Protein AF-A0A3M1D4W6-F1 (afdb_monomer_lite)

Secondary structure (DSSP, 8-state):
-----------------PPPPPPEEETTEEEPTTPEEEETTEEE-SS-HHHHHHHHHHHT--TTTEEEEEEEESSS-EEEEEEE-SSS-S--EE-

Structure (mmCIF, N/CA/C/O backbone):
data_AF-A0A3M1D4W6-F1
#
_entry.id   AF-A0A3M1D4W6-F1
#
loop_
_atom_site.group_PDB
_atom_site.id
_atom_site.type_symbol
_atom_site.label_atom_id
_atom_site.label_alt_id
_atom_site.label_comp_id
_atom_site.label_asym_id
_atom_site.label_entity_id
_atom_site.label_seq_id
_atom_site.pdbx_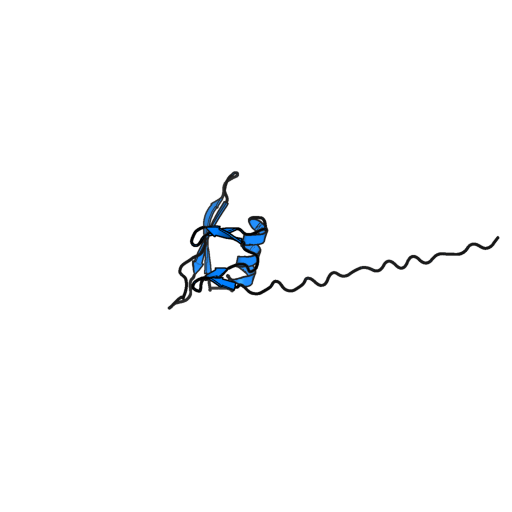PDB_ins_code
_atom_site.Cartn_x
_atom_site.Cartn_y
_atom_site.Cartn_z
_atom_site.occupancy
_atom_site.B_iso_or_equiv
_atom_site.auth_seq_id
_atom_site.auth_comp_id
_atom_site.auth_asym_id
_atom_site.auth_atom_id
_atom_site.pdbx_PDB_model_num
ATOM 1 N N . MET A 1 1 ? 17.767 -17.909 64.016 1.00 38.94 1 MET A N 1
ATOM 2 C CA . MET A 1 1 ? 17.660 -16.930 62.911 1.00 38.94 1 MET A CA 1
ATOM 3 C C . MET A 1 1 ? 18.424 -17.469 61.711 1.00 38.94 1 MET A C 1
ATOM 5 O O . MET A 1 1 ? 19.614 -17.712 61.843 1.00 38.94 1 MET A O 1
ATOM 9 N N . LYS A 1 2 ? 17.761 -17.723 60.579 1.00 39.44 2 LYS A N 1
ATOM 10 C CA . LYS A 1 2 ? 18.419 -18.019 59.297 1.00 39.44 2 LYS A CA 1
ATOM 11 C C . LYS A 1 2 ? 17.725 -17.171 58.237 1.00 39.44 2 LYS A C 1
ATOM 13 O O . LYS A 1 2 ? 16.561 -17.403 57.935 1.00 39.44 2 LYS A O 1
ATOM 18 N N . ILE A 1 3 ? 18.420 -16.137 57.775 1.00 45.25 3 ILE A N 1
ATOM 19 C CA . ILE A 1 3 ? 17.965 -15.225 56.724 1.00 45.25 3 ILE A CA 1
ATOM 20 C C . ILE A 1 3 ? 18.315 -15.903 55.397 1.00 45.25 3 ILE A C 1
ATOM 22 O O . ILE A 1 3 ? 19.489 -16.039 55.065 1.00 45.25 3 ILE A O 1
ATOM 26 N N . GLY A 1 4 ? 17.306 -16.403 54.684 1.00 39.91 4 GLY A N 1
ATOM 27 C CA . GLY A 1 4 ? 17.465 -16.924 53.329 1.00 39.91 4 GLY A CA 1
ATOM 28 C C . GLY A 1 4 ? 17.375 -15.777 52.328 1.00 39.91 4 GLY A C 1
ATOM 29 O O . GLY A 1 4 ? 16.332 -15.140 52.220 1.00 39.91 4 GLY A O 1
ATOM 30 N N . ILE A 1 5 ? 18.467 -15.499 51.619 1.00 48.59 5 ILE A N 1
ATOM 31 C CA . ILE A 1 5 ? 18.503 -14.520 50.528 1.00 48.59 5 ILE A CA 1
ATOM 32 C C . ILE A 1 5 ? 17.935 -15.203 49.280 1.00 48.59 5 ILE A C 1
ATOM 34 O O . ILE A 1 5 ? 18.541 -16.131 48.748 1.00 48.59 5 ILE A O 1
ATOM 38 N N . ALA A 1 6 ? 16.763 -14.761 48.824 1.00 47.22 6 ALA A N 1
ATOM 39 C CA . ALA A 1 6 ? 16.202 -15.168 47.542 1.00 47.22 6 ALA A CA 1
ATOM 40 C C . ALA A 1 6 ? 16.830 -14.317 46.427 1.00 47.22 6 ALA A C 1
ATOM 42 O O . ALA A 1 6 ? 16.612 -13.108 46.357 1.00 47.22 6 ALA A O 1
ATOM 43 N N . ALA A 1 7 ? 17.626 -14.946 45.563 1.00 46.25 7 ALA A N 1
ATOM 44 C CA . ALA A 1 7 ? 18.143 -14.320 44.354 1.00 46.25 7 ALA A CA 1
ATOM 45 C C . ALA A 1 7 ? 17.022 -14.246 43.304 1.00 46.25 7 ALA A C 1
ATOM 47 O O . ALA A 1 7 ? 16.590 -15.266 42.767 1.00 46.25 7 ALA A O 1
ATOM 48 N N . ALA A 1 8 ? 16.536 -13.037 43.022 1.00 52.12 8 ALA A N 1
ATOM 49 C CA . ALA A 1 8 ? 15.605 -12.791 41.931 1.00 52.12 8 ALA A CA 1
ATOM 50 C C . ALA A 1 8 ? 16.369 -12.812 40.599 1.00 52.12 8 ALA A C 1
ATOM 52 O O . ALA A 1 8 ? 17.132 -11.897 40.288 1.00 52.12 8 ALA A O 1
ATOM 53 N N . VAL A 1 9 ? 16.171 -13.867 39.809 1.00 49.53 9 VAL A N 1
ATOM 54 C CA . VAL A 1 9 ? 16.642 -13.925 38.422 1.00 49.53 9 VAL A CA 1
ATOM 55 C C . VAL A 1 9 ? 15.686 -13.088 37.576 1.00 49.53 9 VAL A C 1
ATOM 57 O O . VAL A 1 9 ? 14.587 -13.523 37.240 1.00 49.53 9 VAL A O 1
ATOM 60 N N . VAL A 1 10 ? 16.097 -11.866 37.239 1.00 50.34 10 VAL A N 1
ATOM 61 C CA . VAL A 1 10 ? 15.419 -11.058 36.221 1.00 50.34 10 VAL A CA 1
ATOM 62 C C . VAL A 1 10 ? 15.822 -11.614 34.858 1.00 50.34 10 VAL A C 1
ATOM 64 O O . VAL A 1 10 ? 16.903 -11.327 34.349 1.00 50.34 10 VAL A O 1
ATOM 67 N N . VAL A 1 11 ? 14.963 -12.444 34.267 1.00 51.69 11 VAL A N 1
ATOM 68 C CA . VAL A 1 11 ? 15.111 -12.852 32.866 1.00 51.69 11 VAL A CA 1
ATOM 69 C C . VAL A 1 11 ? 14.639 -11.687 32.001 1.00 51.69 11 VAL A C 1
ATOM 71 O O . VAL A 1 11 ? 13.443 -11.483 31.803 1.00 51.69 11 VAL A O 1
ATOM 74 N N . ALA A 1 12 ? 15.583 -10.894 31.499 1.00 51.16 12 ALA A N 1
ATOM 75 C CA . ALA A 1 12 ? 15.308 -9.920 30.455 1.00 51.16 12 ALA A CA 1
ATOM 76 C C . ALA A 1 12 ? 14.994 -10.676 29.155 1.00 51.16 12 ALA A C 1
ATOM 78 O O . ALA A 1 12 ? 15.892 -11.170 28.473 1.00 51.16 12 ALA A O 1
ATOM 79 N N . ALA A 1 13 ? 13.709 -10.795 28.819 1.00 50.31 13 ALA A N 1
ATOM 80 C CA . ALA A 1 13 ? 13.285 -11.261 27.508 1.00 50.31 13 ALA A CA 1
ATOM 81 C C . ALA A 1 13 ? 13.656 -10.193 26.467 1.00 50.31 13 ALA A C 1
ATOM 83 O O . ALA A 1 13 ? 12.911 -9.243 26.230 1.00 50.31 13 ALA A O 1
ATOM 84 N N . VAL A 1 14 ? 14.833 -10.333 25.856 1.00 51.19 14 VAL A N 1
ATOM 85 C CA . VAL A 1 14 ? 15.182 -9.607 24.632 1.00 51.19 14 VAL A CA 1
ATOM 86 C C . VAL A 1 14 ? 14.274 -10.156 23.536 1.00 51.19 14 VAL A C 1
ATOM 88 O O . VAL A 1 14 ? 14.510 -11.232 22.989 1.00 51.19 14 VAL A O 1
ATOM 91 N N . GLY A 1 15 ? 13.173 -9.453 23.274 1.00 48.50 15 GLY A N 1
ATOM 92 C CA . GLY A 1 15 ? 12.249 -9.798 22.205 1.00 48.50 15 GLY A CA 1
ATOM 93 C C . GLY A 1 15 ? 12.971 -9.730 20.866 1.00 48.50 15 GLY A C 1
ATOM 94 O O . GLY A 1 15 ? 13.294 -8.646 20.386 1.00 48.50 15 GLY A O 1
ATOM 95 N N . ALA A 1 16 ? 13.221 -10.885 20.253 1.00 48.66 16 ALA A N 1
ATOM 96 C CA . ALA A 1 16 ? 13.595 -10.950 18.853 1.00 48.66 16 ALA A CA 1
ATOM 97 C C . ALA A 1 16 ? 12.460 -10.309 18.041 1.00 48.66 16 ALA A C 1
ATOM 99 O O . ALA A 1 16 ? 11.348 -10.838 17.996 1.00 48.66 16 ALA A O 1
ATOM 100 N N . GLN A 1 17 ? 12.716 -9.150 17.430 1.00 54.16 17 GLN A N 1
ATOM 101 C CA . GLN A 1 17 ? 11.793 -8.557 16.467 1.00 54.16 17 GLN A CA 1
ATOM 102 C C . GLN A 1 17 ? 11.674 -9.526 15.294 1.00 54.16 17 GLN A C 1
ATOM 104 O O . GLN A 1 17 ? 12.578 -9.641 14.466 1.00 54.16 17 GLN A O 1
ATOM 109 N N . ALA A 1 18 ? 10.573 -10.278 15.261 1.00 61.97 18 ALA A N 1
ATOM 110 C CA . ALA A 1 18 ? 10.258 -11.146 14.144 1.00 61.97 18 ALA A CA 1
ATOM 111 C C . ALA A 1 18 ? 10.283 -10.303 12.863 1.00 61.97 18 ALA A C 1
ATOM 113 O O . ALA A 1 18 ? 9.596 -9.285 12.766 1.00 61.97 18 ALA A O 1
ATOM 114 N N . LYS A 1 19 ? 11.120 -10.707 11.902 1.00 71.00 19 LYS A N 1
ATOM 115 C CA . LYS A 1 19 ? 11.228 -10.058 10.594 1.00 71.00 19 LYS A CA 1
ATOM 116 C C . LYS A 1 19 ? 9.831 -9.948 9.983 1.00 71.00 19 LYS A C 1
ATOM 118 O O . LYS A 1 19 ? 9.128 -10.954 9.891 1.00 71.00 19 LYS A O 1
ATOM 123 N N . GLU A 1 20 ? 9.440 -8.743 9.566 1.00 74.75 20 GLU A N 1
ATOM 124 C CA . GLU A 1 20 ? 8.136 -8.553 8.934 1.00 74.75 20 GLU A CA 1
ATOM 125 C C . GLU A 1 20 ? 8.009 -9.449 7.687 1.00 74.75 20 GLU A C 1
ATOM 127 O O . GLU A 1 20 ? 8.957 -9.546 6.896 1.00 74.75 20 GLU A O 1
ATOM 132 N N . PRO A 1 21 ? 6.866 -10.130 7.501 1.00 79.88 21 PRO A N 1
ATOM 133 C CA . PRO A 1 21 ? 6.646 -10.990 6.355 1.00 79.88 21 PRO A CA 1
AT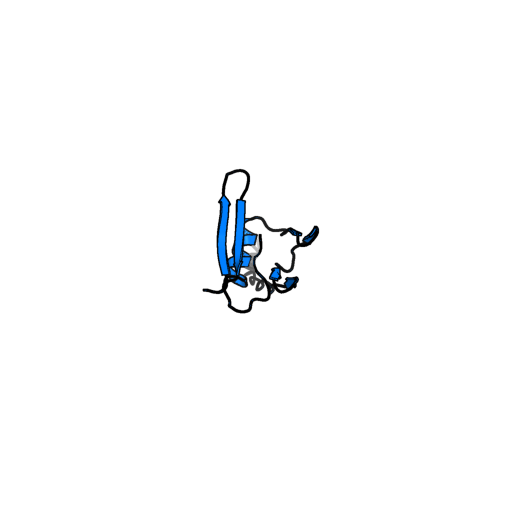OM 134 C C . PRO A 1 21 ? 6.620 -10.177 5.052 1.00 79.88 21 PRO A C 1
ATOM 136 O O . PRO A 1 21 ? 6.183 -9.017 5.039 1.00 79.88 21 PRO A O 1
ATOM 139 N N . PRO A 1 22 ? 7.076 -10.789 3.945 1.00 81.88 22 PRO A N 1
ATOM 140 C CA . PRO A 1 22 ? 7.131 -10.130 2.649 1.00 81.88 22 PRO A CA 1
ATOM 141 C C . PRO A 1 22 ? 5.720 -9.835 2.116 1.00 81.88 22 PRO A C 1
ATOM 143 O O . PRO A 1 22 ? 4.794 -10.577 2.449 1.00 81.88 22 PRO A O 1
ATOM 146 N N . PRO A 1 23 ? 5.548 -8.815 1.257 1.00 86.69 23 PRO A N 1
ATOM 147 C CA . PRO A 1 23 ? 4.255 -8.494 0.662 1.00 86.69 23 PRO A CA 1
ATOM 148 C C . PRO A 1 23 ? 3.661 -9.661 -0.134 1.00 86.69 23 PRO A C 1
ATOM 150 O O . PRO A 1 23 ? 4.380 -10.394 -0.817 1.00 86.69 23 PRO A O 1
ATOM 153 N N . VAL A 1 24 ? 2.334 -9.784 -0.112 1.00 88.38 24 VAL A N 1
ATOM 154 C CA . VAL A 1 24 ? 1.585 -10.741 -0.936 1.00 88.38 24 VAL A CA 1
ATOM 155 C C . VAL A 1 24 ? 1.092 -10.021 -2.193 1.00 88.38 24 VAL A C 1
ATOM 157 O O . VAL A 1 24 ? 0.398 -9.016 -2.075 1.00 88.38 24 VAL A O 1
ATOM 160 N N . PRO A 1 25 ? 1.420 -10.477 -3.411 1.00 88.81 25 PRO A N 1
ATOM 161 C CA . PRO A 1 25 ? 0.967 -9.801 -4.621 1.00 88.81 25 PRO A CA 1
ATOM 162 C C . PRO A 1 25 ? -0.540 -10.001 -4.861 1.00 88.81 25 PRO A C 1
ATOM 164 O O . PRO A 1 25 ? -1.025 -11.129 -4.903 1.00 88.81 25 PRO A O 1
ATOM 167 N N . TYR A 1 26 ? -1.266 -8.911 -5.116 1.00 90.44 26 TYR A N 1
ATOM 168 C CA . TYR A 1 26 ? -2.653 -8.898 -5.591 1.00 90.44 26 TYR A CA 1
ATOM 169 C C . TYR A 1 26 ? -2.720 -8.181 -6.942 1.00 90.44 26 TYR A C 1
ATOM 171 O O . TYR A 1 26 ? -2.399 -7.000 -7.033 1.00 90.44 26 TYR A O 1
ATOM 179 N N . HIS A 1 27 ? -3.064 -8.905 -8.015 1.00 88.88 27 HIS A N 1
ATOM 180 C CA . HIS A 1 27 ? -2.911 -8.425 -9.402 1.00 88.88 27 HIS A CA 1
ATOM 181 C C . HIS A 1 27 ? -1.527 -7.804 -9.679 1.00 88.88 27 HIS A C 1
ATOM 183 O O . HIS A 1 27 ? -1.395 -6.840 -10.420 1.00 88.88 27 HIS A O 1
ATOM 189 N N . GLY A 1 28 ? -0.477 -8.340 -9.048 1.00 86.44 28 GLY A N 1
ATOM 190 C CA . GLY A 1 28 ? 0.888 -7.825 -9.170 1.00 86.44 28 GLY A CA 1
ATOM 191 C C . GLY A 1 28 ? 1.232 -6.646 -8.255 1.00 86.44 28 GLY A C 1
ATOM 192 O O . GLY A 1 28 ? 2.420 -6.365 -8.105 1.00 86.44 28 GLY A O 1
ATOM 193 N N . ALA A 1 29 ? 0.253 -6.004 -7.611 1.00 87.75 29 ALA A N 1
ATOM 194 C CA . ALA A 1 29 ? 0.493 -4.961 -6.620 1.00 87.75 29 ALA A CA 1
ATOM 195 C C . ALA A 1 29 ? 0.870 -5.580 -5.262 1.00 87.75 29 ALA A C 1
ATOM 197 O O . ALA A 1 29 ? 0.238 -6.554 -4.849 1.00 87.75 29 ALA A O 1
ATOM 198 N N . PRO A 1 30 ? 1.890 -5.066 -4.556 1.00 88.44 30 PRO A N 1
ATOM 199 C CA . PRO A 1 30 ? 2.281 -5.602 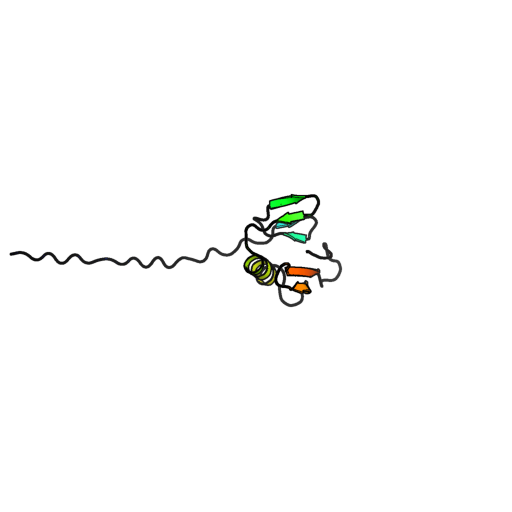-3.260 1.00 88.44 30 PRO A CA 1
ATOM 200 C C . PRO A 1 30 ? 1.235 -5.232 -2.206 1.00 88.44 30 PRO A C 1
ATOM 202 O O . PRO A 1 30 ? 1.030 -4.057 -1.923 1.00 88.44 30 PRO A O 1
ATOM 205 N N . LEU A 1 31 ? 0.587 -6.234 -1.619 1.00 90.44 31 LEU A N 1
ATOM 206 C CA . LEU A 1 31 ? -0.353 -6.070 -0.518 1.00 90.44 31 LEU A CA 1
ATOM 207 C C . LEU A 1 31 ? 0.316 -6.456 0.802 1.00 90.44 31 LEU A C 1
ATOM 209 O O . LEU A 1 31 ? 1.096 -7.408 0.869 1.00 90.44 31 LEU A O 1
ATOM 213 N N . ILE A 1 32 ? -0.033 -5.751 1.875 1.00 89.31 32 ILE A N 1
ATOM 214 C CA . ILE A 1 32 ? 0.381 -6.141 3.224 1.00 89.31 32 ILE A CA 1
ATOM 215 C C . ILE A 1 32 ? -0.236 -7.513 3.573 1.00 89.31 32 ILE A C 1
ATOM 217 O O . ILE A 1 32 ? -1.451 -7.666 3.430 1.00 89.31 32 ILE A O 1
ATOM 221 N N . PRO A 1 33 ? 0.534 -8.502 4.068 1.00 88.44 33 PRO A N 1
ATOM 222 C CA . PRO A 1 33 ? 0.074 -9.893 4.208 1.00 88.44 33 PRO A CA 1
ATOM 223 C C . PRO A 1 33 ? -1.166 -10.099 5.078 1.00 88.44 33 PRO A C 1
ATOM 225 O O . PRO A 1 33 ? -1.921 -11.045 4.881 1.00 88.44 33 PRO A O 1
ATOM 228 N N . TRP A 1 34 ? -1.379 -9.218 6.049 1.00 88.06 34 TRP A N 1
ATOM 229 C CA . TRP A 1 34 ? -2.491 -9.275 7.000 1.00 88.06 34 TRP A CA 1
ATOM 230 C C . TRP A 1 34 ? -3.622 -8.294 6.661 1.00 88.06 34 TRP A C 1
ATOM 232 O O . TRP A 1 34 ? -4.502 -8.051 7.490 1.00 88.06 34 TRP A O 1
ATOM 242 N N . ALA A 1 35 ? -3.602 -7.685 5.474 1.00 92.25 35 ALA A N 1
ATOM 243 C CA . ALA A 1 35 ? -4.687 -6.824 5.035 1.00 92.25 35 ALA A CA 1
ATOM 244 C C . ALA A 1 35 ? -5.959 -7.651 4.785 1.00 92.25 35 ALA A C 1
ATOM 246 O O . ALA A 1 35 ? -5.931 -8.709 4.158 1.00 92.25 35 ALA A O 1
ATOM 247 N N . LYS A 1 36 ? -7.102 -7.155 5.262 1.00 94.00 36 LYS A N 1
ATOM 248 C CA . LYS A 1 36 ? -8.405 -7.804 5.069 1.00 94.00 36 LYS A CA 1
ATOM 249 C C . LYS A 1 36 ? -9.098 -7.207 3.853 1.00 94.00 36 LYS A C 1
ATOM 251 O O . LYS A 1 36 ? -9.193 -5.987 3.747 1.00 94.00 36 LYS A O 1
ATOM 256 N N . LYS A 1 37 ? -9.608 -8.041 2.946 1.00 94.94 37 LYS A N 1
ATOM 257 C CA . LYS A 1 37 ? -10.412 -7.567 1.811 1.00 94.94 37 LYS A CA 1
ATOM 258 C C . LYS A 1 37 ? -11.732 -6.990 2.331 1.00 94.94 37 LYS A C 1
ATOM 260 O O . LYS A 1 37 ? -12.430 -7.650 3.092 1.00 94.94 37 LYS A O 1
ATOM 265 N N . VAL A 1 38 ? -12.054 -5.764 1.930 1.00 96.50 38 VAL A N 1
ATOM 266 C CA . VAL A 1 38 ? -13.273 -5.038 2.344 1.00 96.50 38 VAL A CA 1
ATOM 267 C C . VAL A 1 38 ? -14.136 -4.603 1.159 1.00 96.50 38 VAL A C 1
ATOM 269 O O . VAL A 1 38 ? -15.201 -4.028 1.343 1.00 96.50 38 VAL A O 1
ATOM 272 N N . GLY A 1 39 ? -13.685 -4.872 -0.064 1.00 94.94 39 GLY A N 1
ATOM 273 C CA . GLY A 1 39 ? -14.428 -4.604 -1.286 1.00 94.94 39 GLY A CA 1
ATOM 274 C C . GLY A 1 39 ? -13.649 -5.046 -2.516 1.00 94.94 39 GLY A C 1
ATOM 275 O O . GLY A 1 39 ? -12.596 -5.688 -2.422 1.00 94.94 39 GLY A O 1
ATOM 276 N N . GLU A 1 40 ? -14.162 -4.694 -3.686 1.00 93.56 40 GLU A N 1
ATOM 277 C CA . GLU A 1 40 ? -13.473 -4.934 -4.948 1.00 93.56 40 GLU A CA 1
ATOM 278 C C 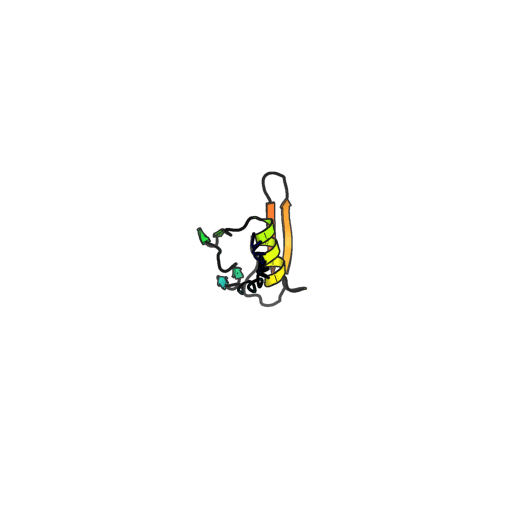. GLU A 1 40 ? -12.206 -4.072 -5.023 1.00 93.56 40 GLU A C 1
ATOM 280 O O . GLU A 1 40 ? -12.267 -2.852 -4.891 1.00 93.56 40 GLU A O 1
ATOM 285 N N . HIS A 1 41 ? -11.044 -4.726 -5.129 1.00 92.56 41 HIS A N 1
ATOM 286 C CA . HIS A 1 41 ? -9.715 -4.099 -5.070 1.00 92.56 41 HIS A CA 1
ATOM 287 C C . HIS A 1 41 ? -9.463 -3.205 -3.835 1.00 92.56 41 HIS A C 1
ATOM 289 O O . HIS A 1 41 ? -8.550 -2.384 -3.845 1.00 92.56 41 HIS A O 1
ATOM 295 N N . ARG A 1 42 ? -10.238 -3.376 -2.751 1.00 92.81 42 ARG A N 1
ATOM 296 C CA . ARG A 1 42 ? -10.128 -2.593 -1.511 1.00 92.81 42 ARG A CA 1
ATOM 297 C C . ARG A 1 42 ? -9.752 -3.480 -0.337 1.00 92.81 42 ARG A C 1
ATOM 299 O O . ARG A 1 42 ? -10.424 -4.477 -0.055 1.00 92.81 42 ARG A O 1
ATOM 306 N N . PHE A 1 43 ? -8.716 -3.071 0.384 1.00 94.44 43 PHE A N 1
ATOM 307 C CA . PHE A 1 43 ? -8.176 -3.804 1.519 1.00 94.44 43 PHE A CA 1
ATOM 308 C C . PHE A 1 43 ? -7.960 -2.870 2.701 1.00 94.44 43 PHE A C 1
ATOM 310 O O . PHE A 1 43 ? -7.597 -1.711 2.536 1.00 94.44 43 PHE A O 1
ATOM 317 N N . ARG A 1 44 ? -8.188 -3.387 3.905 1.00 93.50 44 ARG A N 1
ATOM 318 C CA . ARG A 1 44 ? -7.991 -2.669 5.159 1.00 93.50 44 ARG A CA 1
ATOM 319 C C . ARG A 1 44 ? -6.810 -3.266 5.905 1.00 93.50 44 ARG A C 1
ATOM 321 O O . ARG A 1 44 ? -6.815 -4.456 6.229 1.00 93.50 44 ARG A O 1
ATOM 328 N N . SER A 1 45 ? -5.827 -2.425 6.203 1.00 91.81 45 SER A N 1
ATOM 329 C CA . SER A 1 45 ? -4.784 -2.752 7.170 1.00 91.81 45 SER A CA 1
ATOM 330 C C . SER A 1 45 ? -5.395 -2.812 8.581 1.00 91.81 45 SER A C 1
ATOM 332 O O . SER A 1 45 ? -6.218 -1.962 8.919 1.00 91.81 45 SER A O 1
ATOM 334 N N . PRO A 1 46 ? -5.035 -3.805 9.411 1.00 90.25 46 PRO A N 1
ATOM 335 C CA . PRO A 1 46 ? -5.363 -3.838 10.830 1.00 90.25 46 PRO A CA 1
ATOM 336 C C . PRO A 1 46 ? -4.482 -2.887 11.658 1.00 90.25 46 PRO A C 1
ATOM 338 O O . PRO A 1 46 ? -4.750 -2.715 12.841 1.00 90.25 46 PRO A O 1
ATOM 341 N N . ARG A 1 47 ? -3.428 -2.306 11.065 1.00 89.88 47 ARG A N 1
ATOM 342 C CA . ARG A 1 47 ? -2.597 -1.269 11.691 1.00 89.88 47 ARG A CA 1
ATOM 343 C C . ARG A 1 47 ? -3.206 0.112 11.463 1.00 89.88 47 ARG A C 1
ATOM 345 O O . ARG A 1 47 ? -4.032 0.295 10.567 1.00 89.88 47 ARG A O 1
ATOM 352 N N . ASP A 1 48 ? -2.753 1.078 12.249 1.00 90.94 48 ASP A N 1
ATOM 353 C CA . ASP A 1 48 ? -3.021 2.487 11.992 1.00 90.94 48 ASP A CA 1
ATOM 354 C C . ASP A 1 48 ? -2.328 2.976 10.707 1.00 90.94 48 ASP A C 1
ATOM 356 O O . ASP A 1 48 ? -1.617 2.236 10.013 1.00 90.94 48 ASP A O 1
ATOM 360 N N . TYR A 1 49 ? -2.589 4.233 10.355 1.00 88.44 49 TYR A N 1
ATOM 361 C CA . TYR A 1 49 ? -2.040 4.851 9.155 1.00 88.44 49 TYR A CA 1
ATOM 362 C C . TYR A 1 49 ? -0.504 4.858 9.170 1.00 88.44 49 TYR A C 1
ATOM 364 O O . TYR A 1 49 ? 0.114 4.423 8.197 1.00 88.44 49 TYR A O 1
ATOM 372 N N . ASP A 1 50 ? 0.107 5.295 10.274 1.00 89.56 50 ASP A N 1
ATOM 373 C CA . ASP A 1 50 ? 1.556 5.482 10.361 1.00 89.56 50 ASP A CA 1
ATOM 374 C C . ASP A 1 50 ? 2.294 4.135 10.256 1.00 89.56 50 ASP A C 1
ATOM 376 O O . ASP A 1 50 ? 3.197 3.994 9.428 1.00 89.56 50 ASP A O 1
ATOM 380 N N . GLY A 1 51 ? 1.835 3.093 10.958 1.00 89.94 51 GLY A N 1
ATOM 381 C CA . GLY A 1 51 ? 2.408 1.747 10.863 1.00 89.94 51 GLY A CA 1
ATOM 382 C C . GLY A 1 51 ? 2.134 1.037 9.529 1.00 89.94 51 GLY A C 1
ATOM 383 O O . GLY A 1 51 ? 2.878 0.135 9.133 1.00 89.94 51 GLY A O 1
ATOM 384 N N . THR A 1 52 ? 1.076 1.429 8.814 1.00 90.19 52 THR A N 1
ATOM 385 C CA . THR A 1 52 ? 0.775 0.936 7.457 1.00 90.19 52 THR A CA 1
ATOM 386 C C . THR A 1 52 ? 1.708 1.571 6.425 1.00 90.19 52 THR A C 1
ATOM 388 O O . THR A 1 52 ? 2.280 0.868 5.590 1.00 90.19 52 THR A O 1
ATOM 391 N N . ILE A 1 53 ? 1.900 2.890 6.494 1.00 87.94 53 ILE A N 1
ATOM 392 C CA . ILE A 1 53 ? 2.809 3.617 5.603 1.00 87.94 53 ILE A CA 1
ATOM 393 C C . ILE A 1 53 ? 4.260 3.214 5.860 1.00 87.94 53 ILE A C 1
ATOM 395 O O . ILE A 1 53 ? 4.998 2.989 4.902 1.00 87.94 53 ILE A O 1
ATOM 399 N N . GLU A 1 54 ? 4.664 3.044 7.119 1.00 87.25 54 GLU A N 1
ATOM 400 C CA . GLU A 1 54 ? 6.001 2.564 7.470 1.00 87.25 54 GLU A CA 1
ATOM 401 C C . GLU A 1 54 ? 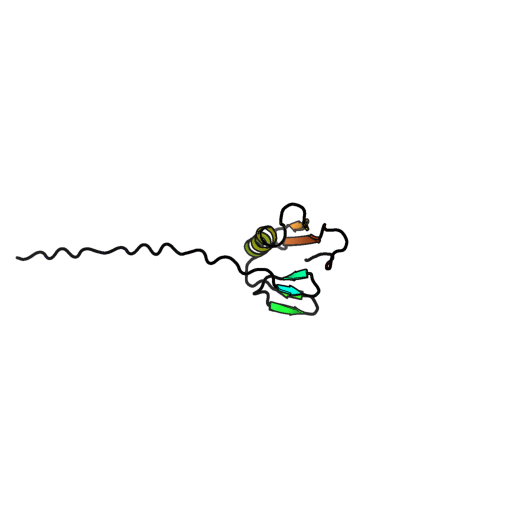6.294 1.183 6.862 1.00 87.25 54 GLU A C 1
ATOM 403 O O . GLU A 1 54 ? 7.362 0.989 6.275 1.00 87.25 54 GLU A O 1
ATOM 408 N N . TYR A 1 55 ? 5.336 0.246 6.929 1.00 87.69 55 TYR A N 1
ATOM 409 C CA . TYR A 1 55 ? 5.466 -1.068 6.290 1.00 87.69 55 TYR A CA 1
ATOM 410 C C . TYR A 1 55 ? 5.736 -0.924 4.791 1.00 87.69 55 TYR A C 1
ATOM 412 O O . TYR A 1 55 ? 6.703 -1.489 4.276 1.00 87.69 55 TYR A O 1
ATOM 420 N N . TYR A 1 56 ? 4.913 -0.151 4.076 1.00 87.06 56 TYR A N 1
ATOM 421 C CA . TYR A 1 56 ? 5.084 0.034 2.636 1.00 87.06 56 TYR A CA 1
ATOM 422 C C . TYR A 1 56 ? 6.384 0.762 2.288 1.00 87.06 56 TYR A C 1
ATOM 424 O O . TYR A 1 56 ? 7.049 0.385 1.324 1.00 87.06 56 TYR A O 1
ATOM 432 N N . LEU A 1 57 ? 6.797 1.748 3.086 1.00 81.69 57 LEU A N 1
ATOM 433 C CA . LEU A 1 57 ? 8.077 2.431 2.905 1.00 81.69 57 LEU A CA 1
ATOM 434 C C . LEU A 1 57 ? 9.258 1.462 3.025 1.00 81.69 57 LEU A C 1
ATOM 436 O O . LEU A 1 57 ? 10.159 1.493 2.195 1.00 81.69 57 LEU A O 1
ATOM 440 N N . LYS A 1 58 ? 9.234 0.561 4.011 1.00 81.25 58 LYS A N 1
ATOM 441 C CA . LYS A 1 58 ? 10.309 -0.416 4.241 1.00 81.25 58 LYS A CA 1
ATOM 442 C C . LYS A 1 58 ? 10.317 -1.565 3.233 1.00 81.25 58 LYS A C 1
ATOM 444 O O . LYS A 1 58 ? 11.383 -2.030 2.834 1.00 81.25 58 LYS A O 1
ATOM 449 N N . THR A 1 59 ? 9.140 -2.061 2.856 1.00 77.12 59 THR A N 1
ATOM 450 C CA . THR A 1 59 ? 9.004 -3.331 2.117 1.00 77.12 59 THR A CA 1
ATOM 451 C C . THR A 1 59 ? 8.738 -3.158 0.626 1.00 77.12 59 THR A C 1
ATOM 453 O O . THR A 1 59 ? 9.086 -4.042 -0.155 1.00 77.12 59 THR A O 1
ATOM 456 N N . VAL A 1 60 ? 8.149 -2.031 0.217 1.00 72.31 60 VAL A N 1
ATOM 457 C CA . VAL A 1 60 ? 7.739 -1.763 -1.172 1.00 72.31 60 VAL A CA 1
ATOM 458 C C . VAL A 1 60 ? 8.514 -0.598 -1.773 1.00 72.31 60 VAL A C 1
ATOM 460 O O . VAL A 1 60 ? 8.962 -0.682 -2.917 1.00 72.31 60 VAL A O 1
ATOM 463 N N . ILE A 1 61 ? 8.737 0.466 -1.003 1.00 65.81 61 ILE A N 1
ATOM 464 C CA . ILE A 1 61 ? 9.541 1.619 -1.418 1.00 65.81 61 ILE A CA 1
ATOM 465 C C . ILE A 1 61 ? 11.012 1.311 -1.117 1.00 65.81 61 ILE A C 1
ATOM 467 O O . ILE A 1 61 ? 11.696 2.000 -0.369 1.00 65.81 61 ILE A O 1
ATOM 471 N N . TRP A 1 62 ? 11.540 0.257 -1.744 1.00 62.12 62 TRP A N 1
ATOM 472 C CA . TRP A 1 62 ? 12.986 0.202 -1.949 1.00 62.12 62 TRP A CA 1
ATOM 473 C C . TRP A 1 62 ? 13.408 1.452 -2.740 1.00 62.12 62 TRP A C 1
ATOM 475 O O . TRP A 1 62 ? 12.646 1.875 -3.623 1.00 62.12 62 TRP A O 1
ATOM 485 N N . PRO A 1 63 ? 14.584 2.050 -2.467 1.00 57.56 63 PRO A N 1
ATOM 486 C CA . PRO A 1 63 ? 14.988 3.305 -3.093 1.00 57.56 63 PRO A CA 1
ATOM 487 C C . PRO A 1 63 ? 14.807 3.259 -4.618 1.00 57.56 63 PRO A C 1
ATOM 489 O O . PRO A 1 63 ? 15.385 2.415 -5.302 1.00 57.56 63 PRO A O 1
ATOM 492 N N . GLY A 1 64 ? 13.946 4.137 -5.141 1.00 62.31 64 GLY A N 1
ATOM 493 C CA . GLY A 1 64 ? 13.683 4.283 -6.577 1.00 62.31 64 GLY A CA 1
ATOM 494 C C . GLY A 1 64 ? 12.574 3.407 -7.180 1.00 62.31 64 GLY A C 1
ATOM 495 O O . GLY A 1 64 ? 12.319 3.534 -8.377 1.00 62.31 64 GLY A O 1
ATOM 496 N N . GLN A 1 65 ? 11.886 2.546 -6.416 1.00 73.50 65 GLN A N 1
ATOM 497 C CA . GLN A 1 65 ? 10.859 1.644 -6.980 1.00 73.50 65 GLN A CA 1
ATOM 498 C C . GLN A 1 65 ? 9.437 2.187 -6.959 1.00 73.50 65 GLN A C 1
ATOM 500 O O . GLN A 1 65 ? 8.645 1.859 -7.843 1.00 73.50 65 GLN A O 1
ATOM 505 N N . ALA A 1 66 ? 9.116 3.020 -5.979 1.00 78.88 66 ALA A N 1
ATOM 506 C CA . ALA A 1 66 ? 7.819 3.657 -5.867 1.00 78.88 66 ALA A CA 1
ATOM 507 C C . ALA A 1 66 ? 7.974 5.075 -5.316 1.00 78.88 66 ALA A C 1
ATOM 509 O O . ALA A 1 66 ? 8.997 5.434 -4.734 1.00 78.88 66 ALA A O 1
ATOM 510 N N . GLU A 1 67 ? 6.966 5.893 -5.561 1.00 86.19 67 GLU A N 1
ATOM 511 C CA . GLU A 1 67 ? 6.883 7.285 -5.150 1.00 86.19 67 GLU A CA 1
ATOM 512 C C . GLU A 1 67 ? 5.671 7.469 -4.262 1.00 86.19 67 GLU A C 1
ATOM 514 O O . GLU A 1 67 ? 4.571 7.045 -4.611 1.00 86.19 67 GLU A O 1
ATOM 519 N N . LYS A 1 68 ? 5.891 8.116 -3.122 1.00 88.44 68 LYS A N 1
ATOM 520 C CA . LYS A 1 68 ? 4.833 8.528 -2.216 1.00 88.44 68 LYS A CA 1
ATOM 521 C C . LYS A 1 68 ? 4.295 9.879 -2.680 1.00 88.44 68 LYS A C 1
ATOM 523 O O . LYS A 1 68 ? 5.034 10.858 -2.673 1.00 88.44 68 LYS A O 1
ATOM 528 N N . ILE A 1 69 ? 3.029 9.919 -3.069 1.00 91.06 69 ILE A N 1
ATOM 529 C CA . ILE A 1 69 ? 2.314 11.136 -3.447 1.00 91.06 69 ILE A CA 1
ATOM 530 C C . ILE A 1 69 ? 1.248 11.378 -2.383 1.00 91.06 69 ILE A C 1
ATOM 532 O O . ILE A 1 69 ? 0.313 10.592 -2.246 1.00 91.06 69 ILE A O 1
ATOM 536 N N . ASP A 1 70 ? 1.391 12.447 -1.608 1.00 91.62 70 ASP A N 1
ATOM 537 C CA . ASP A 1 70 ? 0.393 12.809 -0.604 1.00 91.62 70 ASP A CA 1
ATOM 538 C C . ASP A 1 70 ? -0.861 13.347 -1.307 1.00 91.62 70 ASP A C 1
ATOM 540 O O . ASP A 1 70 ? -0.791 14.307 -2.072 1.00 91.62 70 ASP A O 1
ATOM 544 N N . ILE A 1 71 ? -2.007 12.705 -1.072 1.00 93.12 71 ILE A N 1
ATOM 545 C CA . ILE A 1 71 ? -3.300 13.119 -1.636 1.00 93.12 71 ILE A CA 1
ATOM 546 C C . ILE A 1 71 ? -3.996 14.073 -0.665 1.00 93.12 71 ILE A C 1
ATOM 548 O O . ILE A 1 71 ? -4.515 15.114 -1.057 1.00 93.12 71 ILE A O 1
ATOM 552 N N . CYS A 1 72 ? -4.025 13.699 0.615 1.00 92.31 72 CYS A N 1
ATOM 553 C CA . CYS A 1 72 ? -4.638 14.481 1.677 1.00 92.31 72 CYS A CA 1
ATOM 554 C C . CYS A 1 72 ? -3.911 14.218 2.997 1.00 92.31 72 CYS A C 1
ATOM 556 O O . CYS A 1 72 ? -3.568 13.078 3.306 1.00 92.31 72 CYS A O 1
ATOM 558 N N . ASN A 1 73 ? -3.689 15.263 3.786 1.00 90.00 73 ASN A N 1
ATOM 559 C CA . ASN A 1 73 ? -3.131 15.148 5.126 1.00 90.00 73 ASN A CA 1
ATOM 560 C C . ASN A 1 73 ? -3.734 16.240 6.015 1.00 90.00 73 ASN A C 1
ATOM 562 O O . ASN A 1 73 ? -3.137 17.298 6.200 1.00 90.00 73 ASN A O 1
ATOM 566 N N . ASN A 1 74 ? -4.951 16.006 6.503 1.00 90.44 74 ASN A N 1
ATOM 567 C CA . ASN A 1 74 ? -5.620 16.887 7.457 1.00 90.44 74 ASN A CA 1
ATOM 568 C C . ASN A 1 74 ? -5.934 16.134 8.766 1.00 90.44 74 ASN A C 1
ATOM 570 O O . ASN A 1 74 ? -5.523 14.988 8.958 1.00 90.44 74 ASN A O 1
ATOM 574 N N . THR A 1 75 ? -6.612 16.798 9.704 1.00 87.62 75 THR A N 1
AT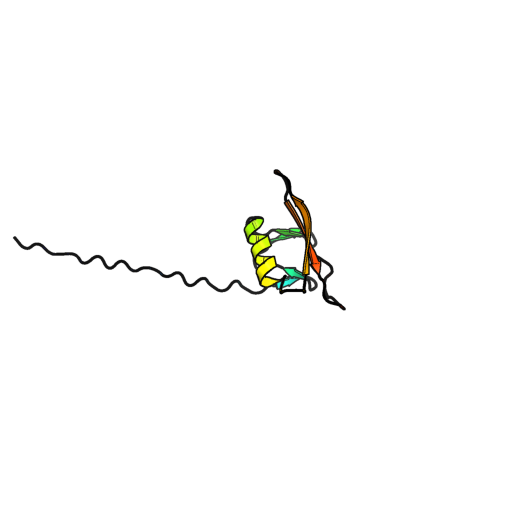OM 575 C CA . THR A 1 75 ? -6.919 16.244 11.034 1.00 87.62 75 THR A CA 1
ATOM 576 C C . THR A 1 75 ? -7.896 15.070 11.006 1.00 87.62 75 THR A C 1
ATOM 578 O O . THR A 1 75 ? -7.894 14.267 11.934 1.00 87.62 75 THR A O 1
ATOM 581 N N . GLU A 1 76 ? -8.720 14.961 9.967 1.00 88.19 76 GLU A N 1
ATOM 582 C CA . GLU A 1 76 ? -9.779 13.952 9.858 1.00 88.19 76 GLU A CA 1
ATOM 583 C C . GLU A 1 76 ? -9.387 12.797 8.930 1.00 88.19 76 GLU A C 1
ATOM 585 O O . GLU A 1 76 ? -9.784 11.652 9.141 1.00 88.19 76 GLU A O 1
ATOM 590 N N . VAL A 1 77 ? -8.601 13.092 7.893 1.00 88.75 77 VAL A N 1
ATOM 591 C CA . VAL A 1 77 ? -8.291 12.185 6.792 1.00 88.75 77 VAL A CA 1
ATOM 592 C C . VAL A 1 77 ? -6.822 12.314 6.398 1.00 88.75 77 VAL A C 1
ATOM 594 O O . VAL A 1 77 ? -6.303 13.401 6.133 1.00 88.75 77 VAL A O 1
ATOM 597 N N . ARG A 1 78 ? -6.163 11.158 6.281 1.00 91.81 78 ARG A N 1
ATOM 598 C CA . ARG A 1 78 ? -4.846 11.015 5.658 1.00 91.81 78 ARG A CA 1
ATOM 599 C C . ARG A 1 78 ? -4.943 10.022 4.509 1.00 91.81 78 ARG A C 1
ATOM 601 O O . ARG A 1 78 ? -5.490 8.934 4.677 1.00 91.81 78 ARG A O 1
ATOM 608 N N . ALA A 1 79 ? -4.425 10.405 3.352 1.00 91.50 79 ALA A N 1
ATOM 609 C CA . ALA A 1 79 ? -4.459 9.611 2.136 1.00 91.50 79 ALA A CA 1
ATOM 610 C C . ALA A 1 79 ? -3.184 9.828 1.323 1.00 91.50 79 ALA A C 1
ATOM 612 O O . ALA A 1 79 ? -2.727 10.956 1.129 1.00 91.50 79 ALA A O 1
ATOM 613 N N . VAL A 1 80 ? -2.636 8.730 0.820 1.00 92.31 80 VAL A N 1
ATOM 614 C CA . VAL A 1 80 ? -1.391 8.692 0.060 1.00 92.31 80 VAL A CA 1
ATOM 615 C C . VAL A 1 80 ? -1.591 7.771 -1.123 1.00 92.31 80 VAL A C 1
ATOM 617 O O . VAL A 1 80 ? -2.146 6.689 -0.979 1.00 92.31 80 VAL A O 1
ATOM 620 N N . HIS A 1 81 ? -1.084 8.183 -2.274 1.00 91.81 81 HIS A N 1
ATOM 621 C CA . HIS A 1 81 ? -0.938 7.323 -3.428 1.00 91.81 81 HIS A CA 1
ATOM 622 C C . HIS A 1 81 ? 0.513 6.860 -3.527 1.00 91.81 81 HIS A C 1
ATOM 624 O O . HIS A 1 81 ? 1.435 7.672 -3.606 1.00 91.81 81 HIS A O 1
ATOM 630 N N . LEU A 1 82 ? 0.729 5.552 -3.550 1.00 89.38 82 LEU A N 1
ATOM 631 C CA . LEU A 1 82 ? 2.023 4.968 -3.870 1.00 89.38 82 LEU A CA 1
ATOM 632 C C . LEU A 1 82 ? 2.057 4.646 -5.358 1.00 89.38 82 LEU A C 1
ATOM 634 O O . LEU A 1 82 ? 1.458 3.665 -5.793 1.00 89.38 82 LEU A O 1
ATOM 638 N N . ARG A 1 83 ? 2.773 5.460 -6.135 1.00 88.75 83 ARG A N 1
ATOM 639 C CA . ARG A 1 83 ? 2.953 5.267 -7.577 1.00 88.75 83 ARG A CA 1
ATOM 640 C C . ARG A 1 83 ? 4.151 4.367 -7.843 1.00 88.75 83 ARG A C 1
ATOM 642 O O . ARG A 1 83 ? 5.264 4.683 -7.427 1.00 88.75 83 ARG A O 1
ATOM 649 N N . ASN A 1 84 ? 3.974 3.283 -8.589 1.00 86.94 84 ASN A N 1
ATOM 650 C CA . ASN A 1 84 ? 5.103 2.459 -9.020 1.00 86.94 84 ASN A CA 1
ATOM 651 C C . ASN A 1 84 ? 5.942 3.210 -10.076 1.00 86.94 84 ASN A C 1
ATOM 653 O O . ASN A 1 84 ? 5.389 3.843 -10.978 1.00 86.94 84 ASN A O 1
ATOM 657 N N . ARG A 1 85 ? 7.282 3.156 -9.978 1.00 84.50 85 ARG A N 1
ATOM 658 C CA . ARG A 1 85 ? 8.241 3.868 -10.851 1.00 84.50 85 ARG A CA 1
ATOM 659 C C . ARG A 1 85 ? 9.020 2.991 -11.850 1.00 84.50 85 ARG A C 1
ATOM 661 O O . ARG A 1 85 ? 9.675 3.548 -12.732 1.00 84.50 85 ARG A O 1
ATOM 668 N N . ARG A 1 86 ? 8.903 1.655 -11.818 1.00 80.69 86 ARG A N 1
ATOM 669 C CA . ARG A 1 86 ? 9.676 0.694 -12.664 1.00 80.69 86 ARG A CA 1
ATOM 670 C C . ARG A 1 86 ? 9.130 0.442 -14.077 1.00 80.69 86 ARG A C 1
ATOM 672 O O . ARG A 1 86 ? 7.971 0.077 -14.188 1.00 80.69 86 ARG A O 1
ATOM 679 N N . SER A 1 87 ? 9.858 0.656 -15.175 1.00 69.88 87 SER A N 1
ATOM 680 C CA . SER A 1 87 ? 9.309 0.412 -16.535 1.00 69.88 87 SER A CA 1
ATOM 681 C C . SER A 1 87 ? 8.774 -1.030 -16.696 1.00 69.88 87 SER A C 1
ATOM 683 O O . SER A 1 87 ? 9.284 -1.945 -16.057 1.00 69.88 87 SER A O 1
ATOM 685 N N . HIS A 1 88 ? 7.719 -1.228 -17.503 1.00 71.69 88 HIS A N 1
ATOM 686 C CA . HIS A 1 88 ? 7.032 -2.528 -17.697 1.00 71.69 88 HIS A CA 1
ATOM 687 C C . HIS A 1 88 ? 6.461 -3.146 -16.410 1.00 71.69 88 HIS A C 1
ATOM 689 O O . HIS A 1 88 ? 6.692 -4.311 -16.074 1.00 71.69 88 HIS A O 1
ATOM 695 N N . ARG A 1 89 ? 5.725 -2.336 -15.651 1.00 71.69 89 ARG A N 1
ATOM 696 C CA . ARG A 1 89 ? 5.246 -2.694 -14.318 1.00 71.69 89 ARG A CA 1
ATOM 697 C C . ARG A 1 89 ? 3.959 -3.521 -14.348 1.00 71.69 89 ARG A C 1
ATOM 699 O O . ARG A 1 89 ? 3.095 -3.328 -15.189 1.00 71.69 89 ARG A O 1
ATOM 706 N N . ARG A 1 90 ? 3.847 -4.453 -13.393 1.00 79.31 90 ARG A N 1
ATOM 707 C CA . ARG A 1 90 ? 2.653 -5.297 -13.182 1.00 79.31 90 ARG A CA 1
ATOM 708 C C . ARG A 1 90 ? 1.520 -4.580 -12.441 1.00 79.31 90 ARG A C 1
ATOM 710 O O . ARG A 1 90 ? 0.441 -5.141 -12.327 1.00 79.31 90 ARG A O 1
ATOM 717 N N . TRP A 1 91 ? 1.784 -3.392 -11.899 1.00 85.69 91 TRP A N 1
ATOM 718 C CA . TRP A 1 91 ? 0.819 -2.576 -11.167 1.00 85.69 91 TRP A CA 1
ATOM 719 C C . TRP A 1 91 ? 1.156 -1.092 -11.310 1.00 85.69 91 TRP A C 1
ATOM 721 O O . TRP A 1 91 ? 2.336 -0.732 -11.374 1.00 85.69 91 TRP A O 1
ATOM 731 N N . GLU A 1 92 ? 0.120 -0.256 -11.323 1.00 84.75 92 GLU A N 1
ATOM 732 C CA . GLU A 1 92 ? 0.231 1.195 -11.519 1.00 84.75 92 GLU A CA 1
ATOM 733 C C . GLU A 1 92 ? 0.448 1.945 -10.203 1.00 84.75 92 GLU A C 1
ATOM 735 O O . GLU A 1 92 ? 1.405 2.711 -10.052 1.00 84.75 92 GLU A O 1
ATOM 740 N N . GLY A 1 93 ? -0.416 1.685 -9.220 1.00 86.50 93 GLY A N 1
ATOM 741 C CA . GLY A 1 93 ? -0.372 2.367 -7.938 1.00 86.50 93 GLY A CA 1
ATOM 742 C C . GLY A 1 93 ? -1.242 1.713 -6.864 1.00 86.50 93 GLY A C 1
ATOM 743 O O . GLY A 1 93 ? -2.034 0.816 -7.152 1.00 86.50 93 GLY A O 1
ATOM 744 N N . LEU A 1 94 ? -1.070 2.165 -5.626 1.00 88.19 94 LEU A N 1
ATOM 745 C CA . LEU A 1 94 ? -1.837 1.756 -4.448 1.00 88.19 94 LEU A CA 1
ATOM 746 C C . LEU A 1 94 ? -2.336 3.013 -3.731 1.00 88.19 94 LEU A C 1
ATOM 748 O O . LEU A 1 94 ? -1.586 3.982 -3.627 1.00 88.19 94 LEU A O 1
ATOM 752 N N . ASN A 1 95 ? -3.574 2.974 -3.243 1.00 87.88 95 ASN A N 1
ATOM 753 C CA . ASN A 1 95 ? -4.153 3.988 -2.359 1.00 87.88 95 ASN A CA 1
ATOM 754 C C . ASN A 1 95 ? -4.372 3.397 -0.967 1.00 87.88 95 ASN A C 1
ATOM 756 O O . ASN A 1 95 ? -4.674 2.180 -0.907 1.00 87.88 95 ASN A O 1
#

Radius of gyration: 21.17 Å; chains: 1; bounding box: 33×35×81 Å

Foldseek 3Di:
DDDDDDDDDPDDPPDDPDPQDAFDADLQDGHRPPWDDPDDVDTHDPDDPVVVVVCCCVHPPDPQQWDWAWPDDDPPDTDIKIAGRDPPGSDGIDD

pLDDT: mean 78.72, std 16.52, range [38.94, 96.5]

Sequence (95 aa):
MKIGIAAAVVVAAVGAQAKEPPPVPYHGAPLIPWAKKVGEHRFRSPRDYDGTIEYYLKTVIWPGQAEKIDICNNTEVRAVHLRNRRSHRRWEGLN